Protein AF-A0A7C1JLH9-F1 (afdb_monomer)

Sequence (143 aa):
MGQTIIEKILSRASGKKVTAGEIVVAKVDYVMAQDGTAPLAIQSFERMEGKRLFDPERVNLVIDHSAPSPSEGISNLHKLMRDFAREHGCRLYDIGDGVCHQVMVESGKIGPGTVVVGADSHTCTYGALNAFATGVGSTDLAA

Secondary structure (DSSP, 8-state):
-PPPHHHHHHHHHHTS---TT-------SEEEEETTTHHHHHHHHHHTT--S-S-GGGEEEE--TT-S--SHHHHHHHHHHHHHHHHHT-EEE-TTS--HHHHHHHTT---TT-EEEEESGGGGGGGGGT-EEEE--HHHHH-

Nearest PDB structures (foldseek):
  4kp1-assembly1_A  TM=9.219E-01  e=1.139E-14  Methanocaldococcus jannaschii DSM 2661
  4kp2-assembly1_B-2  TM=9.579E-01  e=1.825E-12  Methanocaldococcus jannaschii DSM 2661
  4nqy-assembly1_A  TM=9.342E-01  e=2.671E-12  Methanocaldococcus jannaschii DSM 2661
  1l5j-assembly2_B  TM=8.931E-01  e=1.824E-05  Escherichia coli
  6scy-assembly1_B  TM=4.451E-01  e=2.330E-01  Methanococcus maripaludis S2

InterPro domains:
  IPR001030 Aconitase/3-isopropylmalate dehydratase large subunit, alpha/beta/alpha domain [PF00330] (8-142)
  IPR001030 Aconitase/3-isopropylmalate dehydratase large subunit, alpha/beta/alpha domain [PR00415] (111-124)
  IPR001030 Aconitase/3-isopropylmalate dehydratase large subunit, alpha/beta/alpha domain [PR00415] (125-140)
  IPR015931 Aconitase/3-isopropylmalate dehydratase large subunit, alpha/beta/alpha, subdomain 1/3 [G3DSA:3.30.499.10] (4-143)
  IPR036008 Aconitase, iron-sulfur domain [SSF53732] (1-142)
  IPR050067 Isopropylmalate dehydratase and related enzymes [PTHR43822] (2-142)

pLDDT: mean 97.73, std 2.6, range [70.12, 98.88]

Mean predicted aligned error: 2.42 Å

Radius of gyration: 15.74 Å; Cα contacts (8 Å, |Δi|>4): 253; chains: 1; bounding box: 36×30×44 Å

Structure (mmCIF, N/CA/C/O backbone):
data_AF-A0A7C1JLH9-F1
#
_entry.id   AF-A0A7C1JLH9-F1
#
loop_
_atom_site.group_PDB
_atom_site.id
_atom_site.type_symbol
_atom_site.label_atom_id
_atom_site.label_alt_id
_atom_site.label_comp_id
_atom_site.label_asym_id
_atom_site.label_entity_id
_atom_site.label_seq_id
_atom_site.pdbx_PDB_ins_code
_atom_site.Cartn_x
_atom_site.Cartn_y
_atom_site.Cartn_z
_atom_site.occupancy
_atom_site.B_iso_or_equiv
_atom_site.auth_seq_id
_atom_site.auth_comp_id
_atom_site.auth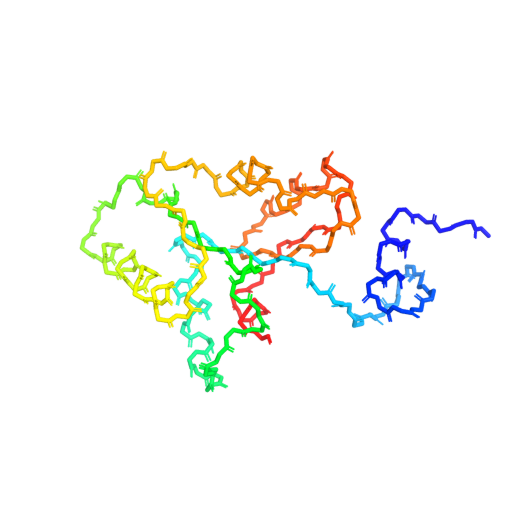_asym_id
_atom_site.auth_atom_id
_atom_site.pdbx_PDB_model_num
ATOM 1 N N . MET A 1 1 ? -16.831 8.685 28.334 1.00 70.12 1 MET A N 1
ATOM 2 C CA . MET A 1 1 ? -16.617 9.449 27.084 1.00 70.12 1 MET A CA 1
ATOM 3 C C . MET A 1 1 ? -16.875 8.536 25.891 1.00 70.12 1 MET A C 1
ATOM 5 O O . MET A 1 1 ? -16.688 7.329 26.022 1.00 70.12 1 MET A O 1
ATOM 9 N N . GLY A 1 2 ? -17.380 9.076 24.780 1.00 90.44 2 GLY A N 1
ATOM 10 C CA . GLY A 1 2 ? -17.527 8.318 23.531 1.00 90.44 2 GLY A CA 1
ATOM 11 C C . GLY A 1 2 ? -16.174 8.088 22.849 1.00 90.44 2 GLY A C 1
ATOM 12 O O . GLY A 1 2 ? -15.221 8.793 23.157 1.00 90.44 2 GLY A O 1
ATOM 13 N N . GLN A 1 3 ? -16.097 7.112 21.941 1.00 97.25 3 GLN A N 1
ATOM 14 C CA . GLN A 1 3 ? -14.898 6.880 21.126 1.00 97.25 3 GLN A CA 1
ATOM 15 C C . GLN A 1 3 ? -14.783 7.905 19.992 1.00 97.25 3 GLN A C 1
ATOM 17 O O . GLN A 1 3 ? -15.788 8.246 19.352 1.00 97.25 3 GLN A O 1
ATOM 22 N N . THR A 1 4 ? -13.554 8.331 19.709 1.00 98.19 4 THR A N 1
ATOM 23 C CA . THR A 1 4 ? -13.180 9.064 18.490 1.00 98.19 4 THR A CA 1
ATOM 24 C C . THR A 1 4 ? -13.388 8.199 17.241 1.00 98.19 4 THR A C 1
ATOM 26 O O . THR A 1 4 ? -13.613 6.990 17.327 1.00 98.19 4 THR A O 1
ATOM 29 N N . ILE A 1 5 ? -13.314 8.800 16.049 1.00 97.81 5 ILE A N 1
ATOM 30 C CA . ILE A 1 5 ? -13.428 8.042 14.794 1.00 97.81 5 ILE A CA 1
ATOM 31 C C . ILE A 1 5 ? -12.329 6.976 14.661 1.00 97.81 5 ILE A C 1
ATOM 33 O O . ILE A 1 5 ? -12.631 5.840 14.305 1.00 97.81 5 ILE A O 1
ATOM 37 N N . ILE A 1 6 ? -11.087 7.299 15.027 1.00 97.81 6 ILE A N 1
ATOM 38 C CA . ILE A 1 6 ? -9.954 6.370 14.937 1.00 97.81 6 ILE A CA 1
ATOM 39 C C . ILE A 1 6 ? -10.125 5.206 15.912 1.00 97.81 6 ILE A C 1
ATOM 41 O O . ILE A 1 6 ? -9.993 4.049 15.516 1.00 97.81 6 ILE A O 1
ATOM 45 N N . GLU A 1 7 ? -10.519 5.488 17.156 1.00 98.31 7 GLU A N 1
ATOM 46 C CA . GLU A 1 7 ? -10.819 4.443 18.138 1.00 98.31 7 GLU A CA 1
ATOM 47 C C . GLU A 1 7 ? -11.949 3.526 17.657 1.00 98.31 7 GLU A C 1
ATOM 49 O O . GLU A 1 7 ? -11.847 2.315 17.825 1.00 98.31 7 GLU A O 1
ATOM 54 N N . LYS A 1 8 ? -12.997 4.056 17.008 1.00 98.38 8 LYS A N 1
ATOM 55 C CA . LYS A 1 8 ? -14.077 3.235 16.428 1.00 98.38 8 LYS A CA 1
ATOM 56 C C . LYS A 1 8 ? -13.582 2.336 15.295 1.00 98.38 8 LYS A C 1
ATOM 58 O O . LYS A 1 8 ? -13.917 1.152 15.277 1.00 98.38 8 LYS A O 1
ATOM 63 N N . ILE A 1 9 ? -12.795 2.880 14.365 1.00 98.56 9 ILE A N 1
ATOM 64 C CA . ILE A 1 9 ? -12.261 2.128 13.220 1.00 98.56 9 ILE A CA 1
ATOM 65 C C . ILE A 1 9 ? -11.344 1.005 13.705 1.00 98.56 9 ILE A C 1
ATOM 67 O O . ILE A 1 9 ? -1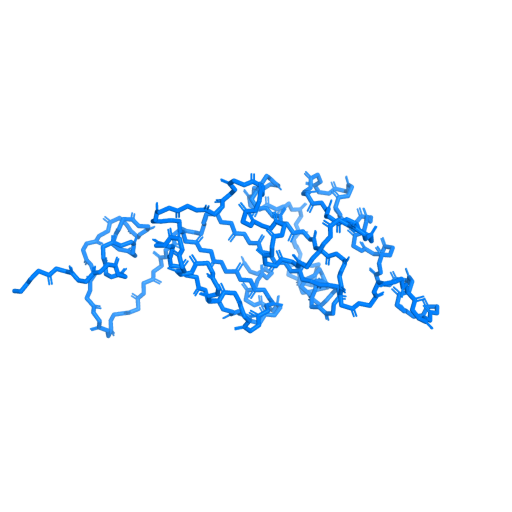1.559 -0.156 13.355 1.00 98.56 9 ILE A O 1
ATOM 71 N N . LEU A 1 10 ? -10.382 1.326 14.572 1.00 98.44 10 LEU A N 1
ATOM 72 C CA . LEU A 1 10 ? -9.452 0.340 15.118 1.00 98.44 10 LEU A CA 1
ATOM 73 C C . LEU A 1 10 ? -10.146 -0.649 16.059 1.00 98.44 10 LEU A C 1
ATOM 75 O O . LEU A 1 10 ? -9.770 -1.820 16.086 1.00 98.44 10 LEU A O 1
ATOM 79 N N . SER A 1 11 ? -11.205 -0.237 16.765 1.00 98.19 11 SER A N 1
ATOM 80 C CA . SER A 1 11 ? -12.008 -1.176 17.559 1.00 98.19 11 SER A CA 1
ATOM 81 C C . SER A 1 11 ? -12.686 -2.219 16.680 1.00 98.19 11 SER A C 1
ATOM 83 O O . SER A 1 11 ? -12.647 -3.410 16.976 1.00 98.19 11 SER A O 1
ATOM 85 N N . ARG A 1 12 ? -13.278 -1.783 15.559 1.00 98.19 12 ARG A N 1
ATOM 86 C CA . ARG A 1 12 ? -13.881 -2.694 14.581 1.00 98.19 12 ARG A CA 1
ATOM 87 C C . ARG A 1 12 ? -12.829 -3.634 13.994 1.00 98.19 12 ARG A C 1
ATOM 89 O O . ARG A 1 12 ? -13.051 -4.838 13.949 1.00 98.19 12 ARG A O 1
ATOM 96 N N . ALA A 1 13 ? -11.694 -3.089 13.560 1.00 98.12 13 ALA A N 1
ATOM 97 C CA . ALA A 1 13 ? -10.646 -3.851 12.884 1.00 98.12 13 ALA A CA 1
ATOM 98 C C . ALA A 1 13 ? -9.898 -4.834 13.803 1.00 98.12 13 ALA A C 1
ATOM 100 O O . ALA A 1 13 ? -9.334 -5.808 13.309 1.00 98.12 13 ALA A O 1
ATOM 101 N N . SER A 1 14 ? -9.900 -4.597 15.119 1.00 97.81 14 SER A N 1
ATOM 102 C CA . SER A 1 14 ? -9.296 -5.481 16.130 1.00 97.81 14 SER A CA 1
ATOM 103 C C . SER A 1 14 ? -10.306 -6.365 16.876 1.00 97.81 14 SER A C 1
ATOM 105 O O . SER A 1 14 ? -9.908 -7.216 17.668 1.00 97.81 14 SER A O 1
ATOM 107 N N . GLY A 1 15 ? -11.613 -6.177 16.655 1.00 97.62 15 GLY A N 1
ATOM 108 C CA . GLY A 1 15 ? -12.675 -6.963 17.294 1.00 97.62 15 GLY A CA 1
ATOM 109 C C . GLY A 1 15 ? -12.909 -6.664 18.781 1.00 97.62 15 GLY A C 1
ATOM 110 O O . GLY A 1 15 ? -13.662 -7.385 19.434 1.00 97.62 15 GLY A O 1
ATOM 111 N N . LYS A 1 16 ? -12.299 -5.610 19.334 1.00 97.38 16 LYS A N 1
ATOM 112 C CA . LYS A 1 16 ? -12.471 -5.185 20.733 1.00 97.38 16 LYS A CA 1
ATOM 113 C C . LYS A 1 16 ? -12.568 -3.670 20.832 1.00 97.38 16 LYS A C 1
ATOM 115 O O . LYS A 1 16 ? -12.082 -2.960 19.968 1.00 97.38 16 LYS A O 1
ATOM 120 N N . LYS A 1 17 ? -13.169 -3.149 21.901 1.00 97.56 17 LYS A N 1
ATOM 121 C CA . LYS A 1 17 ? -13.156 -1.705 22.161 1.00 97.56 17 LYS A CA 1
ATOM 122 C C . LYS A 1 17 ? -11.734 -1.269 22.531 1.00 97.56 17 LYS A C 1
ATOM 124 O O . LYS A 1 17 ? -11.158 -1.862 23.435 1.00 97.56 17 LYS A O 1
ATOM 129 N N . VAL A 1 18 ? -11.209 -0.245 21.861 1.00 97.38 18 VAL A N 1
ATOM 130 C CA . VAL A 1 18 ? -9.866 0.306 22.106 1.00 97.38 18 VAL A CA 1
ATOM 131 C C . VAL A 1 18 ? -9.920 1.793 22.442 1.00 97.38 18 VAL A C 1
ATOM 133 O O . VAL A 1 18 ? -10.874 2.494 22.074 1.00 97.38 18 VAL A O 1
ATOM 136 N N . THR A 1 19 ? -8.888 2.262 23.135 1.00 97.88 19 THR A N 1
ATOM 137 C CA . THR A 1 19 ? -8.683 3.661 23.519 1.00 97.88 19 THR A CA 1
ATOM 138 C C . THR A 1 19 ? -7.263 4.131 23.204 1.00 97.88 19 THR A C 1
ATOM 140 O O . THR A 1 19 ? -6.349 3.323 23.021 1.00 97.88 19 THR A O 1
ATOM 143 N N . ALA A 1 20 ? -7.073 5.447 23.093 1.00 97.62 20 ALA A N 1
ATOM 144 C CA . ALA A 1 20 ? -5.754 6.034 22.864 1.00 97.62 20 ALA A CA 1
ATOM 145 C C . ALA A 1 20 ? -4.717 5.567 23.908 1.00 97.62 20 ALA A C 1
ATOM 147 O O . ALA A 1 20 ? -4.978 5.582 25.110 1.00 97.62 20 ALA A O 1
ATOM 148 N N . GLY A 1 21 ? -3.528 5.182 23.436 1.00 97.44 21 GLY A N 1
ATOM 149 C CA . GLY A 1 21 ? -2.440 4.644 24.262 1.00 97.44 21 GLY A CA 1
ATOM 150 C C . GLY A 1 21 ? -2.338 3.115 24.261 1.00 97.44 21 GLY A C 1
ATOM 151 O O . GLY A 1 21 ? -1.321 2.581 24.695 1.00 97.44 21 GLY A O 1
ATOM 152 N N . GLU A 1 22 ? -3.339 2.401 23.740 1.00 97.38 22 GLU A N 1
ATOM 153 C CA . GLU A 1 22 ? -3.273 0.946 23.577 1.00 97.38 22 GLU A CA 1
ATOM 154 C C . GLU A 1 22 ? -2.506 0.525 22.314 1.00 97.38 22 GLU A C 1
ATOM 156 O O . GLU A 1 22 ? -2.653 1.120 21.246 1.00 97.38 22 GLU A O 1
ATOM 161 N N . ILE A 1 23 ? -1.753 -0.577 22.416 1.00 97.56 23 ILE A N 1
ATOM 162 C CA . ILE A 1 23 ? -1.229 -1.309 21.255 1.00 97.56 23 ILE A CA 1
ATOM 163 C C . ILE A 1 23 ? -2.308 -2.279 20.770 1.00 97.56 23 ILE A C 1
ATOM 165 O O . ILE A 1 23 ? -2.887 -3.040 21.554 1.00 97.56 23 ILE A O 1
ATOM 169 N N . VAL A 1 24 ? -2.577 -2.260 19.465 1.00 96.00 24 VAL A N 1
ATOM 170 C CA . VAL A 1 24 ? -3.660 -3.027 18.846 1.00 96.00 24 VAL A CA 1
ATOM 171 C C . VAL A 1 24 ? -3.141 -3.837 17.666 1.00 96.00 24 VAL A C 1
ATOM 173 O O . VAL A 1 24 ? -2.344 -3.350 16.872 1.00 96.00 24 VAL A O 1
ATOM 176 N N . VAL A 1 25 ? -3.633 -5.068 17.537 1.00 97.12 25 VAL A N 1
ATOM 177 C CA . VAL A 1 25 ? -3.489 -5.864 16.315 1.00 97.12 25 VAL A CA 1
ATOM 178 C C . VAL A 1 25 ? -4.785 -5.694 15.538 1.00 97.12 25 VAL A C 1
ATOM 180 O O . VAL A 1 25 ? -5.852 -6.070 16.025 1.00 97.12 25 VAL A O 1
ATOM 183 N N . ALA A 1 26 ? -4.708 -5.064 14.371 1.00 96.50 26 ALA A N 1
ATOM 184 C CA . ALA A 1 26 ? -5.866 -4.713 13.562 1.00 96.50 26 ALA A CA 1
ATOM 185 C C . ALA A 1 26 ? -5.752 -5.340 12.174 1.00 96.50 26 ALA A C 1
ATOM 187 O O . ALA A 1 26 ? -4.677 -5.356 11.576 1.00 96.50 26 ALA A O 1
ATOM 188 N N . LYS A 1 27 ? -6.874 -5.834 11.648 1.00 97.38 27 LYS A N 1
ATOM 189 C CA . LYS A 1 27 ? -6.938 -6.299 10.264 1.00 97.38 27 LYS A CA 1
ATOM 190 C C . LYS A 1 27 ? -6.790 -5.111 9.311 1.00 97.38 27 LYS A C 1
ATOM 192 O O . LYS A 1 27 ? -7.545 -4.146 9.411 1.00 97.38 27 LYS A O 1
ATOM 197 N N . VAL A 1 28 ? -5.849 -5.219 8.379 1.00 98.00 28 VAL A N 1
ATOM 198 C CA . VAL A 1 28 ? -5.653 -4.256 7.291 1.00 98.00 28 VAL A CA 1
ATOM 199 C C . VAL A 1 28 ? -6.592 -4.594 6.131 1.00 98.00 28 VAL A C 1
ATOM 201 O O . VAL A 1 28 ? -6.739 -5.756 5.740 1.00 98.00 28 VAL A O 1
ATOM 204 N N . ASP A 1 29 ? -7.253 -3.573 5.590 1.00 98.50 29 ASP A N 1
ATOM 205 C CA . ASP A 1 29 ? -8.157 -3.712 4.452 1.00 98.50 29 ASP A CA 1
ATOM 206 C C . ASP A 1 29 ? -7.412 -3.628 3.120 1.00 98.50 29 ASP A C 1
ATOM 208 O O . ASP A 1 29 ? -7.670 -4.457 2.256 1.00 98.50 29 ASP A O 1
ATOM 212 N N . TYR A 1 30 ? -6.472 -2.690 2.970 1.00 98.62 30 TYR A N 1
ATOM 213 C CA . TYR A 1 30 ? -5.677 -2.523 1.748 1.00 98.62 30 TYR A CA 1
ATOM 214 C C . TYR A 1 30 ? -4.240 -2.111 2.058 1.00 98.62 30 TYR A C 1
ATOM 216 O O . TYR A 1 30 ? -3.990 -1.378 3.019 1.00 98.62 30 TYR A O 1
ATOM 224 N N . VAL A 1 31 ? -3.317 -2.535 1.196 1.00 98.62 31 VAL A N 1
ATOM 225 C CA . VAL A 1 31 ? -1.923 -2.088 1.196 1.00 98.62 31 VAL A CA 1
ATOM 226 C C . VAL A 1 31 ? -1.548 -1.462 -0.145 1.00 98.62 31 VAL A C 1
ATOM 228 O O . VAL A 1 31 ? -2.066 -1.867 -1.194 1.00 98.62 31 VAL A O 1
ATOM 231 N N . MET A 1 32 ? -0.659 -0.467 -0.113 1.00 98.69 32 MET A N 1
ATOM 232 C CA . MET A 1 32 ? -0.146 0.206 -1.309 1.00 98.69 32 MET A CA 1
ATOM 233 C C . MET A 1 32 ? 1.368 0.445 -1.223 1.00 98.69 32 MET A C 1
ATOM 235 O O . MET A 1 32 ? 1.868 0.841 -0.172 1.00 98.69 32 MET A O 1
ATOM 239 N N . ALA A 1 33 ? 2.097 0.247 -2.321 1.00 98.75 33 ALA A N 1
ATOM 240 C CA . ALA A 1 33 ? 3.483 0.699 -2.453 1.00 98.75 33 ALA A CA 1
ATOM 241 C C . ALA A 1 33 ? 3.741 1.347 -3.817 1.00 98.75 33 ALA A C 1
ATOM 243 O O . ALA A 1 33 ? 3.228 0.881 -4.836 1.00 98.75 33 ALA A O 1
ATOM 244 N N . GLN A 1 34 ? 4.567 2.392 -3.821 1.00 98.69 34 GLN A N 1
ATOM 245 C CA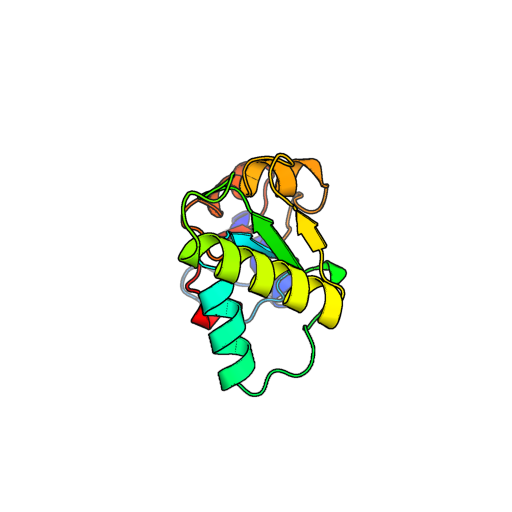 . GLN A 1 34 ? 4.999 3.119 -5.019 1.00 98.69 34 GLN A CA 1
ATOM 246 C C . GLN A 1 34 ? 6.377 2.634 -5.503 1.00 98.69 34 GLN A C 1
ATOM 248 O O . GLN A 1 34 ? 7.056 1.889 -4.795 1.00 98.69 34 GLN A O 1
ATOM 253 N N . ASP A 1 35 ? 6.806 2.998 -6.708 1.00 98.38 35 ASP A N 1
ATOM 254 C CA . ASP A 1 35 ? 7.959 2.406 -7.405 1.00 98.38 35 ASP A CA 1
ATOM 255 C C . ASP A 1 35 ? 9.338 2.613 -6.751 1.00 98.38 35 ASP A C 1
ATOM 257 O O . ASP A 1 35 ? 10.277 1.865 -7.026 1.00 98.38 35 ASP A O 1
ATOM 261 N N . GLY A 1 36 ? 9.457 3.553 -5.823 1.00 97.75 36 GLY A N 1
ATOM 262 C CA . GLY A 1 36 ? 10.611 3.747 -4.948 1.00 97.75 36 GLY A CA 1
ATOM 263 C C . GLY A 1 36 ? 10.638 2.846 -3.707 1.00 97.75 36 GLY A C 1
ATOM 264 O O . GLY A 1 36 ? 11.717 2.576 -3.181 1.00 97.75 36 GLY A O 1
ATOM 265 N N . THR A 1 37 ? 9.492 2.347 -3.231 1.00 98.62 37 THR A N 1
ATOM 266 C CA . THR A 1 37 ? 9.396 1.558 -1.982 1.00 98.62 37 THR A CA 1
ATOM 267 C C . THR A 1 37 ? 8.902 0.128 -2.185 1.00 98.62 37 THR A C 1
ATOM 269 O O . THR A 1 37 ? 9.264 -0.757 -1.402 1.00 98.62 37 THR A O 1
ATOM 272 N N . ALA A 1 38 ? 8.140 -0.132 -3.248 1.00 98.69 38 ALA A N 1
ATOM 273 C CA . ALA A 1 38 ? 7.654 -1.452 -3.627 1.00 98.69 38 ALA A CA 1
ATOM 274 C C . ALA A 1 38 ? 8.794 -2.449 -3.884 1.00 98.69 38 ALA A C 1
ATOM 276 O O . ALA A 1 38 ? 8.728 -3.541 -3.323 1.00 98.69 38 ALA A O 1
ATOM 277 N N . PRO A 1 39 ? 9.880 -2.115 -4.616 1.00 98.62 39 PRO A N 1
ATOM 278 C CA . PRO A 1 39 ? 10.992 -3.049 -4.798 1.00 98.62 39 PRO A CA 1
ATOM 279 C C . PRO A 1 39 ? 11.644 -3.483 -3.481 1.00 98.62 39 PRO A C 1
ATOM 281 O O . PRO A 1 39 ? 12.052 -4.632 -3.340 1.00 98.62 39 PRO A O 1
ATOM 284 N N . LEU A 1 40 ? 11.720 -2.577 -2.501 1.00 98.62 40 LEU A N 1
ATOM 285 C CA . LEU A 1 40 ? 12.250 -2.882 -1.172 1.00 98.62 40 LEU A CA 1
ATOM 286 C C . LEU A 1 40 ? 11.285 -3.768 -0.374 1.00 98.62 40 LEU A C 1
ATOM 288 O O . LEU A 1 40 ? 11.731 -4.656 0.348 1.00 98.62 40 LEU A O 1
ATOM 292 N N . ALA A 1 41 ? 9.974 -3.551 -0.511 1.00 98.62 41 ALA A N 1
ATOM 293 C CA . ALA A 1 41 ? 8.960 -4.387 0.129 1.00 98.62 41 ALA A CA 1
ATOM 294 C C . ALA A 1 41 ? 8.945 -5.803 -0.468 1.00 98.62 41 ALA A C 1
ATOM 296 O O . ALA A 1 41 ? 8.926 -6.773 0.281 1.00 98.62 41 ALA A O 1
ATOM 297 N N . ILE A 1 42 ? 9.058 -5.925 -1.796 1.00 98.69 42 ILE A N 1
ATOM 298 C CA . ILE A 1 42 ? 9.178 -7.207 -2.509 1.00 98.69 42 ILE A CA 1
ATOM 299 C C . ILE A 1 42 ? 10.416 -7.973 -2.028 1.00 98.69 42 ILE A C 1
ATOM 301 O O . ILE A 1 42 ? 10.304 -9.123 -1.614 1.00 98.69 42 ILE A O 1
ATOM 305 N N . GLN A 1 43 ? 11.584 -7.323 -1.982 1.00 98.25 43 GLN A N 1
ATOM 306 C CA . GLN A 1 43 ? 12.806 -7.960 -1.474 1.00 98.25 43 GLN A CA 1
ATOM 307 C C . GLN A 1 43 ? 12.675 -8.398 -0.010 1.00 98.25 43 GLN A C 1
ATOM 309 O O . GLN A 1 43 ? 13.186 -9.451 0.367 1.00 98.25 43 GLN A O 1
ATOM 314 N N . SER A 1 44 ? 12.020 -7.599 0.836 1.00 98.50 44 SER A N 1
ATOM 315 C CA . SER A 1 44 ? 11.760 -7.979 2.228 1.00 98.50 44 SER A CA 1
ATOM 316 C C . SER A 1 44 ? 10.819 -9.180 2.317 1.00 98.50 44 SER A C 1
ATOM 318 O O . SER A 1 44 ? 11.115 -10.108 3.062 1.00 98.50 44 SER A O 1
ATOM 320 N N . PHE A 1 45 ? 9.749 -9.207 1.520 1.00 98.50 45 PHE A N 1
ATOM 321 C CA . PHE A 1 45 ? 8.810 -10.327 1.441 1.00 98.50 45 PHE A CA 1
ATOM 322 C C . PHE A 1 45 ? 9.512 -11.626 1.016 1.00 98.50 45 PHE A C 1
ATOM 324 O O . PHE A 1 45 ? 9.348 -12.656 1.667 1.00 98.50 45 PHE A O 1
ATOM 331 N N . GLU A 1 46 ? 10.372 -11.570 -0.004 1.00 97.44 46 GLU A N 1
ATOM 332 C CA . GLU A 1 46 ? 11.186 -12.712 -0.443 1.00 97.44 46 GLU A CA 1
ATOM 333 C C . GLU A 1 46 ? 12.154 -13.191 0.650 1.00 97.44 46 GLU A C 1
ATOM 335 O O . GLU A 1 46 ? 12.261 -14.391 0.906 1.00 97.44 46 GLU A O 1
ATOM 340 N N . ARG A 1 47 ? 12.835 -12.266 1.344 1.00 98.00 47 ARG A N 1
ATOM 341 C CA . ARG A 1 47 ? 13.740 -12.596 2.465 1.00 98.00 47 ARG A CA 1
ATOM 342 C C . ARG A 1 47 ? 13.015 -13.199 3.664 1.00 98.00 47 ARG A C 1
ATOM 344 O O . ARG A 1 47 ? 13.626 -13.953 4.413 1.00 98.00 47 ARG A O 1
ATOM 351 N N . MET A 1 48 ? 11.741 -12.862 3.847 1.00 97.94 48 MET A N 1
ATOM 352 C CA . MET A 1 48 ? 10.855 -13.469 4.843 1.00 97.94 48 MET A CA 1
ATOM 353 C C . MET A 1 48 ? 10.275 -14.814 4.373 1.00 97.94 48 MET A C 1
ATOM 355 O O . MET A 1 48 ? 9.408 -15.371 5.041 1.00 97.94 48 MET A O 1
ATOM 359 N N . GLU A 1 49 ? 10.738 -15.337 3.232 1.00 97.69 49 GLU A N 1
ATOM 360 C CA . GLU A 1 49 ? 10.239 -16.562 2.600 1.00 97.69 49 GLU A CA 1
ATOM 361 C C . GLU A 1 49 ? 8.737 -16.498 2.269 1.00 97.69 49 GLU A C 1
ATOM 363 O O . GLU A 1 49 ? 8.032 -17.514 2.260 1.00 97.69 49 GLU A O 1
ATOM 368 N N . GLY A 1 50 ? 8.235 -15.292 1.984 1.00 96.19 50 GLY A N 1
ATOM 369 C CA . GLY A 1 50 ? 6.868 -15.049 1.554 1.00 96.19 50 GLY A CA 1
ATOM 370 C C . GLY A 1 50 ? 6.558 -15.805 0.263 1.00 96.19 50 GLY A C 1
ATOM 371 O O . GLY A 1 50 ? 7.209 -15.624 -0.759 1.00 96.19 50 GLY A O 1
ATOM 372 N N . LYS A 1 51 ? 5.550 -16.685 0.304 1.00 95.69 51 LYS A N 1
ATOM 373 C CA . LYS A 1 51 ? 5.142 -17.501 -0.861 1.00 95.69 51 LYS A CA 1
ATOM 374 C C . LYS A 1 51 ? 3.861 -17.013 -1.517 1.00 95.69 51 LYS A C 1
ATOM 376 O O . LYS A 1 51 ? 3.609 -17.292 -2.684 1.00 95.69 51 LYS A O 1
ATOM 381 N N . ARG A 1 52 ? 2.993 -16.363 -0.740 1.00 96.81 52 ARG A N 1
ATOM 382 C CA . ARG A 1 52 ? 1.679 -15.881 -1.172 1.00 96.81 52 ARG A CA 1
ATOM 383 C C . ARG A 1 52 ? 1.345 -14.597 -0.435 1.00 96.81 52 ARG A C 1
ATOM 385 O O . ARG A 1 52 ? 1.622 -14.490 0.756 1.00 96.81 52 ARG A O 1
ATOM 392 N N . LEU A 1 53 ? 0.715 -13.670 -1.146 1.00 97.81 53 LEU A N 1
ATOM 393 C CA . LEU A 1 53 ? 0.112 -12.490 -0.541 1.00 97.81 53 LEU A CA 1
ATOM 394 C C . LEU A 1 53 ? -1.039 -12.906 0.377 1.00 97.81 53 LEU A C 1
ATOM 396 O O . LEU A 1 53 ? -1.704 -13.914 0.127 1.00 97.81 53 LEU A O 1
ATOM 400 N N . PHE A 1 54 ? -1.293 -12.111 1.418 1.00 95.69 54 PHE A N 1
ATOM 401 C CA . PHE A 1 54 ? -2.414 -12.355 2.329 1.00 95.69 54 PHE A CA 1
ATOM 402 C C . PHE A 1 54 ? -3.769 -12.293 1.604 1.00 95.69 54 PHE A C 1
ATOM 404 O O . PHE A 1 54 ? -4.684 -13.037 1.950 1.00 95.69 54 PHE A O 1
ATOM 411 N N . ASP A 1 55 ? -3.880 -11.418 0.599 1.00 97.88 55 ASP A N 1
ATOM 412 C CA . ASP A 1 55 ? -5.016 -11.284 -0.313 1.00 97.88 55 ASP A CA 1
ATOM 413 C C . ASP A 1 55 ? -4.578 -10.442 -1.537 1.00 97.88 55 ASP A C 1
ATOM 415 O O . ASP A 1 55 ? -4.342 -9.238 -1.388 1.00 97.88 55 ASP A O 1
ATOM 419 N N . PRO A 1 56 ? -4.434 -11.030 -2.741 1.00 97.94 56 PRO A N 1
ATOM 420 C CA . PRO A 1 56 ? -3.982 -10.301 -3.928 1.00 97.94 56 PRO A CA 1
ATOM 421 C C . PRO A 1 56 ? -4.852 -9.098 -4.317 1.00 97.94 56 PRO A C 1
ATOM 423 O O . PRO A 1 56 ? -4.321 -8.107 -4.819 1.00 97.94 56 PRO A O 1
ATOM 426 N N . GLU A 1 57 ? -6.163 -9.128 -4.049 1.00 97.69 57 GLU A N 1
ATOM 427 C CA . GLU A 1 57 ? -7.069 -8.015 -4.381 1.00 97.69 57 GLU A CA 1
ATOM 428 C C . GLU A 1 57 ? -6.848 -6.794 -3.472 1.00 97.69 57 GLU A C 1
ATOM 430 O O . GLU A 1 57 ? -7.204 -5.660 -3.820 1.00 97.69 57 GLU A O 1
ATOM 435 N N . ARG A 1 58 ? -6.223 -7.013 -2.308 1.00 98.19 58 ARG A N 1
ATOM 436 C CA . ARG A 1 58 ? -5.930 -5.980 -1.308 1.00 98.19 58 ARG A CA 1
ATOM 437 C C . ARG A 1 58 ? -4.541 -5.368 -1.453 1.00 98.19 58 ARG A C 1
ATOM 439 O O . ARG A 1 58 ? -4.262 -4.360 -0.803 1.00 98.19 58 ARG A O 1
ATOM 446 N N . VAL A 1 59 ? -3.692 -5.934 -2.308 1.00 98.62 59 VAL A N 1
ATOM 447 C CA . VAL A 1 59 ? -2.321 -5.472 -2.552 1.00 98.62 59 VAL A CA 1
ATOM 448 C C . VAL A 1 59 ? -2.269 -4.655 -3.840 1.00 98.62 59 VAL A C 1
ATOM 450 O O . VAL A 1 59 ? -2.719 -5.102 -4.895 1.00 98.62 59 VAL A O 1
ATOM 453 N N . ASN A 1 60 ? -1.736 -3.437 -3.750 1.00 98.75 60 ASN A N 1
ATOM 454 C CA . ASN A 1 60 ? -1.697 -2.491 -4.862 1.00 98.75 60 ASN A CA 1
ATOM 455 C C . ASN A 1 60 ? -0.279 -1.945 -5.041 1.00 98.75 60 ASN A C 1
ATOM 457 O O . ASN A 1 60 ? 0.284 -1.350 -4.125 1.00 98.75 60 ASN A O 1
ATOM 461 N N . LEU A 1 61 ? 0.283 -2.117 -6.230 1.00 98.88 61 LEU A N 1
ATOM 462 C CA . LEU A 1 61 ? 1.550 -1.508 -6.624 1.00 98.88 61 LEU A CA 1
ATOM 463 C C . LEU A 1 61 ? 1.273 -0.361 -7.591 1.00 98.88 61 LEU A C 1
ATOM 465 O O . LEU A 1 61 ? 0.390 -0.481 -8.440 1.00 98.88 61 LEU A O 1
ATOM 469 N N . VAL A 1 62 ? 2.009 0.739 -7.479 1.00 98.81 62 VAL A N 1
ATOM 470 C CA . VAL A 1 62 ? 1.847 1.901 -8.364 1.00 98.81 62 VAL A CA 1
ATOM 471 C C . VAL A 1 62 ? 3.199 2.342 -8.903 1.00 98.81 62 VAL A C 1
ATOM 473 O O . VAL A 1 62 ? 4.164 2.422 -8.150 1.00 98.81 62 VAL A O 1
ATOM 476 N N . ILE A 1 63 ? 3.264 2.628 -10.202 1.00 98.81 63 ILE A N 1
ATOM 477 C CA . ILE A 1 63 ? 4.426 3.237 -10.848 1.00 98.81 63 ILE A CA 1
ATOM 478 C C . ILE A 1 63 ? 4.100 4.698 -11.181 1.00 98.81 63 ILE A C 1
ATOM 480 O O . ILE A 1 63 ? 3.478 4.976 -12.207 1.00 98.81 63 ILE A O 1
ATOM 484 N N . ASP A 1 64 ? 4.527 5.631 -10.326 1.00 98.56 64 ASP A N 1
ATOM 485 C CA . ASP A 1 64 ? 4.223 7.064 -10.471 1.00 98.56 64 ASP A CA 1
ATOM 486 C C . ASP A 1 64 ? 5.391 8.008 -10.144 1.00 98.56 64 ASP A C 1
ATOM 488 O O . ASP A 1 64 ? 5.460 9.093 -10.722 1.00 98.56 64 ASP A O 1
ATOM 492 N N . HIS A 1 65 ? 6.334 7.625 -9.277 1.00 97.94 65 HIS A N 1
ATOM 493 C CA . HIS A 1 65 ? 7.413 8.514 -8.831 1.00 97.94 65 HIS A CA 1
ATOM 494 C C . HIS A 1 65 ? 8.517 8.675 -9.876 1.00 97.94 65 HIS A C 1
ATOM 496 O O . HIS A 1 65 ? 9.099 9.753 -10.003 1.00 97.94 65 HIS A O 1
ATOM 502 N N . SER A 1 66 ? 8.829 7.610 -10.617 1.00 97.19 66 SER A N 1
ATOM 503 C CA . SER A 1 66 ? 9.847 7.623 -11.673 1.00 97.19 66 SER A CA 1
ATOM 504 C C . SER A 1 66 ? 9.253 7.220 -13.022 1.00 97.19 66 SER A C 1
ATOM 506 O O . SER A 1 66 ? 9.767 6.326 -13.690 1.00 97.19 66 SER A O 1
ATOM 508 N N . ALA A 1 67 ? 8.149 7.862 -13.412 1.00 94.75 67 ALA A N 1
ATOM 509 C CA . ALA A 1 67 ? 7.338 7.514 -14.577 1.00 94.75 67 ALA A CA 1
ATOM 510 C C . ALA A 1 67 ? 7.291 8.666 -15.616 1.00 94.75 67 ALA A C 1
ATOM 512 O O . ALA A 1 67 ? 6.755 9.730 -15.308 1.00 94.75 67 ALA A O 1
ATOM 513 N N . PRO A 1 68 ? 7.798 8.489 -16.857 1.00 94.38 68 PRO A N 1
ATOM 514 C CA . PRO A 1 68 ? 8.478 7.303 -17.380 1.00 94.38 68 PRO A CA 1
ATOM 515 C C . PRO A 1 68 ? 9.864 7.092 -16.754 1.00 94.38 68 PRO A C 1
ATOM 517 O O . PRO A 1 68 ? 10.479 8.024 -16.240 1.00 94.38 68 PRO A O 1
ATOM 520 N N . SER A 1 69 ? 10.358 5.853 -16.836 1.00 96.38 69 SER A N 1
ATOM 521 C CA . SER A 1 69 ? 11.644 5.460 -16.252 1.00 96.38 69 SER A CA 1
ATOM 522 C C . SER A 1 69 ? 12.812 6.322 -16.772 1.00 96.38 69 SER A C 1
ATOM 524 O O . SER A 1 69 ? 13.035 6.365 -17.985 1.00 96.38 69 SER A O 1
ATOM 526 N N . PRO A 1 70 ? 13.599 6.972 -15.889 1.00 96.25 70 PRO A N 1
ATOM 527 C CA . PRO A 1 70 ? 14.703 7.848 -16.283 1.00 96.25 70 PRO A CA 1
ATOM 528 C C . PRO A 1 70 ? 16.038 7.113 -16.491 1.00 96.25 70 PRO A C 1
ATOM 530 O O . PRO A 1 70 ? 17.018 7.733 -16.899 1.00 96.25 70 PRO A O 1
ATOM 533 N N . SER A 1 71 ? 16.131 5.819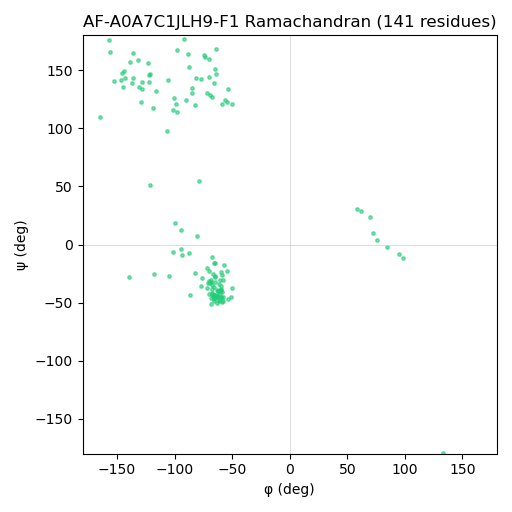 -16.162 1.00 98.06 71 SER A N 1
ATOM 534 C CA . SER A 1 71 ? 17.376 5.045 -16.285 1.00 98.06 71 SER A CA 1
ATOM 535 C C . SER A 1 71 ? 17.128 3.541 -16.424 1.00 98.06 71 SER A C 1
ATOM 537 O O . SER A 1 71 ? 16.046 3.033 -16.126 1.00 98.06 71 SER A O 1
ATOM 539 N N . GLU A 1 72 ? 18.151 2.790 -16.836 1.00 98.19 72 GLU A N 1
ATOM 540 C CA . GLU A 1 72 ? 18.097 1.322 -16.867 1.00 98.19 72 GLU A CA 1
ATOM 541 C C . GLU A 1 72 ? 17.811 0.731 -15.476 1.00 98.19 72 GLU A C 1
ATOM 543 O O . GLU A 1 72 ? 16.984 -0.168 -15.340 1.00 98.19 72 GLU A O 1
ATOM 548 N N . GLY A 1 73 ? 18.422 1.292 -14.425 1.00 98.06 73 GLY A N 1
ATOM 549 C CA . GLY A 1 73 ? 18.205 0.858 -13.044 1.00 98.06 73 GLY A CA 1
ATOM 550 C C . GLY A 1 73 ? 16.736 0.945 -12.628 1.00 98.06 73 GLY A C 1
ATOM 551 O O . GLY A 1 73 ? 16.180 -0.039 -12.147 1.00 98.06 73 GLY A O 1
ATOM 552 N N . ILE A 1 74 ? 16.079 2.079 -12.889 1.00 98.25 74 ILE A N 1
ATOM 553 C CA . ILE A 1 74 ? 14.643 2.234 -12.609 1.00 98.25 74 ILE A CA 1
ATOM 554 C C . ILE A 1 74 ? 13.798 1.311 -13.496 1.00 98.25 74 ILE A C 1
ATOM 556 O O . ILE A 1 74 ? 12.838 0.709 -13.020 1.00 98.25 74 ILE A O 1
ATOM 560 N N . SER A 1 75 ? 14.193 1.111 -14.755 1.00 98.31 75 SER A N 1
ATOM 561 C CA . SER A 1 75 ? 13.491 0.200 -15.668 1.00 98.31 75 SER A CA 1
ATOM 562 C C . SER A 1 75 ? 13.476 -1.235 -15.132 1.00 98.31 75 SER A C 1
ATOM 564 O O . SER A 1 75 ? 12.455 -1.921 -15.219 1.00 98.31 75 SER A O 1
ATOM 566 N N . ASN A 1 76 ? 14.577 -1.669 -14.512 1.00 98.56 76 ASN A N 1
ATOM 567 C CA . ASN A 1 76 ? 14.672 -2.971 -13.858 1.00 98.56 76 ASN A CA 1
ATOM 568 C C . ASN A 1 76 ? 13.773 -3.067 -12.613 1.00 98.56 76 ASN A C 1
ATOM 570 O O . ASN A 1 76 ? 13.143 -4.104 -12.410 1.00 98.56 76 ASN A O 1
ATOM 574 N N . LEU A 1 77 ? 13.646 -1.996 -11.819 1.00 98.56 77 LEU A N 1
ATOM 575 C CA . LEU A 1 77 ? 12.724 -1.956 -10.673 1.00 98.56 77 LEU A CA 1
ATOM 576 C C . LEU A 1 77 ? 11.256 -2.015 -11.117 1.00 98.56 77 LEU A C 1
ATOM 578 O O . LEU A 1 77 ? 10.471 -2.791 -10.574 1.00 98.56 77 LEU A O 1
ATOM 582 N N . HIS A 1 78 ? 10.890 -1.262 -12.154 1.00 98.69 78 HIS A N 1
ATOM 583 C CA . HIS A 1 78 ? 9.547 -1.323 -12.735 1.00 98.69 78 HIS A CA 1
ATOM 584 C C . HIS A 1 78 ? 9.238 -2.712 -13.299 1.00 98.69 78 HIS A C 1
ATOM 586 O O . HIS A 1 78 ? 8.125 -3.214 -13.144 1.00 98.69 78 HIS A O 1
ATOM 592 N N . LYS A 1 79 ? 10.218 -3.361 -13.944 1.00 98.69 79 LYS A N 1
ATOM 593 C CA . LYS A 1 79 ? 10.088 -4.749 -14.405 1.00 98.69 79 LYS A CA 1
ATOM 594 C C . LYS A 1 79 ? 9.857 -5.703 -13.229 1.00 98.69 79 LYS A C 1
ATOM 596 O O . LYS A 1 79 ? 8.919 -6.492 -13.300 1.00 98.69 79 LYS A O 1
ATOM 601 N N . LEU A 1 80 ? 10.647 -5.596 -12.157 1.00 98.69 80 LEU A N 1
ATOM 602 C CA . LEU A 1 80 ? 10.482 -6.396 -10.936 1.00 98.69 80 LEU A CA 1
ATOM 603 C C . LEU A 1 80 ? 9.053 -6.286 -10.385 1.00 98.69 80 LEU A C 1
ATOM 605 O O . LEU A 1 80 ? 8.427 -7.302 -10.102 1.00 98.69 80 LEU A O 1
ATOM 609 N N . MET A 1 81 ? 8.505 -5.071 -10.296 1.00 98.81 81 MET A N 1
ATOM 610 C CA . MET A 1 81 ? 7.134 -4.855 -9.816 1.00 98.81 81 MET A CA 1
ATOM 611 C C . MET A 1 81 ? 6.079 -5.495 -10.723 1.00 98.81 81 MET A C 1
ATOM 613 O O . MET A 1 81 ? 5.149 -6.127 -10.225 1.00 98.81 81 MET A O 1
ATOM 617 N N . ARG A 1 82 ? 6.214 -5.353 -12.050 1.00 98.81 82 ARG A N 1
ATOM 618 C CA . ARG A 1 82 ? 5.296 -5.983 -13.018 1.00 98.81 82 ARG A CA 1
ATOM 619 C C . ARG A 1 82 ? 5.348 -7.503 -12.954 1.00 98.81 82 ARG A C 1
ATOM 621 O O . ARG A 1 82 ? 4.306 -8.147 -13.067 1.00 98.81 82 ARG A O 1
ATOM 628 N N . ASP A 1 83 ? 6.536 -8.069 -12.777 1.00 98.81 83 ASP A N 1
ATOM 629 C CA . ASP A 1 83 ? 6.705 -9.513 -12.654 1.00 98.81 83 AS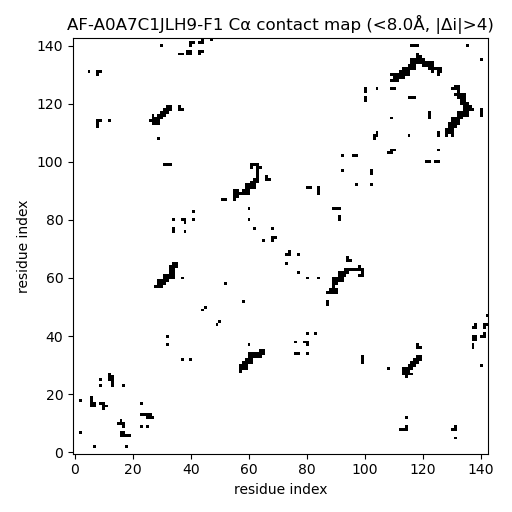P A CA 1
ATOM 630 C C . ASP A 1 83 ? 6.106 -10.027 -11.341 1.00 98.81 83 ASP A C 1
ATOM 632 O O . ASP A 1 83 ? 5.296 -10.950 -11.388 1.00 98.81 83 ASP A O 1
ATOM 636 N N . PHE A 1 84 ? 6.380 -9.363 -10.214 1.00 98.81 84 PHE A N 1
ATOM 637 C CA . PHE A 1 84 ? 5.783 -9.692 -8.916 1.00 98.81 84 PHE A CA 1
ATOM 638 C C . PHE A 1 84 ? 4.250 -9.617 -8.947 1.00 98.81 84 PHE A C 1
ATOM 640 O O . PHE A 1 84 ? 3.564 -10.530 -8.489 1.00 98.81 84 PHE A O 1
ATOM 647 N N . ALA A 1 85 ? 3.694 -8.553 -9.537 1.00 98.81 85 ALA A N 1
ATOM 648 C CA . ALA A 1 85 ? 2.248 -8.399 -9.673 1.00 98.81 85 ALA A CA 1
ATOM 649 C C . ALA A 1 85 ? 1.624 -9.507 -10.531 1.00 98.81 85 ALA A C 1
ATOM 651 O O . ALA A 1 85 ? 0.560 -10.021 -10.188 1.00 98.81 85 ALA A O 1
ATOM 652 N N . ARG A 1 86 ? 2.294 -9.916 -11.618 1.00 98.75 86 ARG A N 1
ATOM 653 C CA . ARG A 1 86 ? 1.852 -11.032 -12.466 1.00 98.75 86 ARG A CA 1
ATOM 654 C C . ARG A 1 86 ? 1.930 -12.369 -11.730 1.00 98.75 86 ARG A C 1
ATOM 656 O O . ARG A 1 86 ? 1.013 -13.173 -11.862 1.00 98.75 86 ARG A O 1
ATOM 663 N N . GLU A 1 87 ? 3.005 -12.603 -10.984 1.00 98.44 87 GLU A N 1
ATOM 664 C CA . GLU A 1 87 ? 3.235 -13.841 -10.236 1.00 98.44 87 GLU A CA 1
ATOM 665 C C . GLU A 1 87 ? 2.215 -14.028 -9.110 1.00 98.44 87 GLU A C 1
ATOM 667 O O . GLU A 1 87 ? 1.617 -15.097 -8.980 1.00 98.44 87 GLU A O 1
ATOM 672 N N . HIS A 1 88 ? 1.971 -12.979 -8.323 1.00 98.38 88 HIS A N 1
ATOM 673 C CA . HIS A 1 88 ? 1.071 -13.049 -7.174 1.00 98.38 88 HIS A CA 1
ATOM 674 C C . HIS A 1 88 ? -0.368 -12.609 -7.467 1.00 98.38 88 HIS A C 1
ATOM 676 O O . HIS A 1 88 ? -1.226 -12.710 -6.589 1.00 98.38 88 HIS A O 1
ATOM 682 N N . GLY A 1 89 ? -0.647 -12.139 -8.684 1.00 98.44 89 GLY A N 1
ATOM 683 C CA . GLY A 1 89 ? -1.982 -11.741 -9.129 1.00 98.44 89 GLY A CA 1
ATOM 684 C C . GLY A 1 89 ? -2.521 -10.473 -8.462 1.00 98.44 89 GLY A C 1
ATOM 685 O O . GLY A 1 89 ? -3.737 -10.311 -8.383 1.00 98.44 89 GLY A O 1
ATOM 686 N N . CYS A 1 90 ? -1.656 -9.592 -7.951 1.00 98.50 90 CYS A N 1
ATOM 687 C CA . CYS A 1 90 ? -2.088 -8.338 -7.334 1.00 98.50 90 CYS A CA 1
ATOM 688 C C . CYS A 1 90 ? -2.222 -7.200 -8.349 1.00 98.50 90 CYS A C 1
ATOM 690 O O . CYS A 1 90 ? -1.705 -7.258 -9.468 1.00 98.50 90 CYS A O 1
ATOM 692 N N . ARG A 1 91 ? -2.917 -6.127 -7.961 1.00 98.31 91 ARG A N 1
ATOM 693 C CA . ARG A 1 91 ? -3.109 -4.973 -8.844 1.00 98.31 91 ARG A CA 1
ATOM 694 C C . ARG A 1 91 ? -1.799 -4.200 -8.989 1.00 98.31 91 ARG A C 1
ATOM 696 O O . ARG A 1 91 ? -1.201 -3.805 -7.992 1.00 98.31 91 ARG A O 1
ATOM 703 N N . LEU A 1 92 ? -1.421 -3.911 -10.230 1.00 98.75 92 LEU A N 1
ATOM 704 C CA . LEU A 1 92 ? -0.433 -2.891 -10.560 1.00 98.75 92 LEU A CA 1
ATOM 705 C C . LEU A 1 92 ? -1.105 -1.779 -11.367 1.00 98.75 92 LEU A C 1
ATOM 707 O O . LEU A 1 92 ? -1.853 -2.068 -12.302 1.00 98.75 92 LEU A O 1
ATOM 711 N N . TYR A 1 93 ? -0.857 -0.537 -10.971 1.00 98.69 93 TYR A N 1
ATOM 712 C CA . TYR A 1 93 ? -1.144 0.661 -11.752 1.00 98.69 93 TYR A CA 1
ATOM 713 C C . TYR A 1 93 ? 0.155 1.088 -12.431 1.00 98.69 93 TYR A C 1
ATOM 715 O O . TYR A 1 93 ? 1.177 1.275 -11.763 1.00 98.69 93 TYR A O 1
ATOM 723 N N . ASP A 1 94 ? 0.133 1.135 -13.755 1.00 98.56 94 ASP A N 1
ATOM 724 C CA . ASP A 1 94 ? 1.316 1.343 -14.582 1.00 98.56 94 ASP A CA 1
ATOM 725 C C . ASP A 1 94 ? 1.525 2.837 -14.892 1.00 98.56 94 ASP A C 1
ATOM 727 O O . ASP A 1 94 ? 0.736 3.707 -14.520 1.00 98.56 94 ASP A O 1
ATOM 731 N N . ILE A 1 95 ? 2.618 3.134 -15.587 1.00 98.25 95 ILE A N 1
ATOM 732 C CA . ILE A 1 95 ? 3.003 4.462 -16.052 1.00 98.25 95 ILE A CA 1
ATOM 733 C C . ILE A 1 95 ? 1.820 5.119 -16.770 1.00 98.25 95 ILE A C 1
ATOM 735 O O . ILE A 1 95 ? 1.345 4.630 -17.795 1.00 98.25 95 ILE A O 1
ATOM 739 N N . GLY A 1 96 ? 1.406 6.276 -16.257 1.00 97.88 96 GLY A N 1
ATOM 740 C CA . GLY A 1 96 ? 0.318 7.071 -16.824 1.00 97.88 96 GLY A CA 1
ATOM 741 C C . GLY A 1 96 ? -1.055 6.821 -16.199 1.00 97.88 96 GLY A C 1
ATOM 742 O O . GLY A 1 96 ? -1.957 7.606 -16.479 1.00 97.88 96 GLY A O 1
ATOM 743 N N . ASP A 1 97 ? -1.213 5.821 -15.323 1.00 98.31 97 ASP A N 1
ATOM 744 C CA . ASP A 1 97 ? -2.475 5.611 -14.595 1.00 98.31 97 ASP A CA 1
ATOM 745 C C . ASP A 1 97 ? -2.742 6.728 -13.571 1.00 98.31 97 ASP A C 1
ATOM 747 O O . ASP A 1 97 ? -3.893 7.090 -13.339 1.00 98.31 97 ASP A O 1
ATOM 751 N N . GLY A 1 98 ? -1.689 7.302 -12.977 1.00 98.31 98 GLY A N 1
ATOM 752 C CA . GLY A 1 98 ? -1.774 8.465 -12.091 1.00 98.31 98 GLY A CA 1
ATOM 753 C C . GLY A 1 98 ? -0.982 8.320 -10.793 1.00 98.31 98 GLY A C 1
ATOM 754 O O . GLY A 1 98 ? -0.336 7.307 -10.543 1.00 98.31 98 GLY A O 1
ATOM 755 N N . VAL A 1 99 ? -1.043 9.360 -9.956 1.00 98.69 99 VAL A N 1
ATOM 756 C CA . VAL A 1 99 ? -0.370 9.395 -8.645 1.00 98.69 99 VAL A CA 1
ATOM 757 C C . VAL A 1 99 ? -0.987 8.359 -7.704 1.00 98.69 99 VAL A C 1
ATOM 759 O O . VAL A 1 99 ? -2.211 8.234 -7.631 1.00 98.69 99 VAL A O 1
ATOM 762 N N . CYS A 1 100 ? -0.156 7.656 -6.937 1.00 98.44 100 CYS A N 1
ATOM 763 C CA . CYS A 1 100 ? -0.527 6.499 -6.121 1.00 98.44 100 CYS A CA 1
ATOM 764 C C . CYS A 1 100 ? -1.733 6.724 -5.204 1.00 98.44 100 CYS A C 1
ATOM 766 O O . CYS A 1 100 ? -2.655 5.906 -5.173 1.00 98.44 100 CYS A O 1
ATOM 768 N N . HIS A 1 101 ? -1.788 7.854 -4.504 1.00 98.69 101 HIS A N 1
ATOM 769 C CA . HIS A 1 101 ? -2.928 8.165 -3.646 1.00 98.69 101 HIS A CA 1
ATOM 770 C C . HIS A 1 101 ? -4.198 8.496 -4.432 1.00 98.69 101 HIS A C 1
ATOM 772 O O . HIS A 1 101 ? -5.289 8.145 -3.986 1.00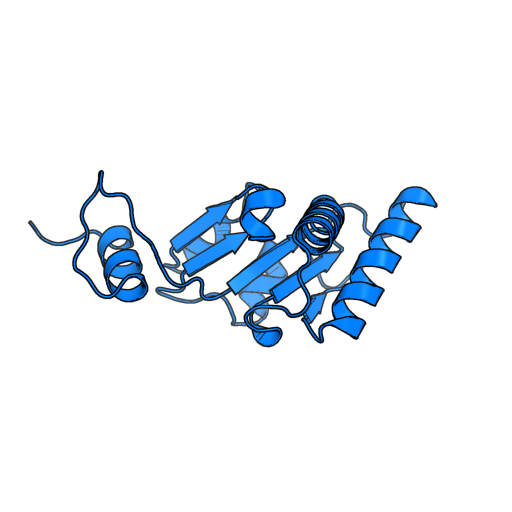 98.69 101 HIS A O 1
ATOM 778 N N . GLN A 1 102 ? -4.068 9.112 -5.607 1.00 98.69 102 GLN A N 1
ATOM 779 C CA . GLN A 1 102 ? -5.207 9.445 -6.458 1.00 98.69 102 GLN A CA 1
ATOM 780 C C . GLN A 1 102 ? -5.849 8.173 -7.020 1.00 98.69 102 GLN A C 1
ATOM 782 O O . GLN A 1 102 ? -7.045 7.956 -6.829 1.00 98.69 102 GLN A O 1
ATOM 787 N N . VAL A 1 103 ? -5.051 7.283 -7.619 1.00 98.56 103 VAL A N 1
ATOM 788 C CA . VAL A 1 103 ? -5.567 6.040 -8.223 1.00 98.56 103 VAL A CA 1
ATOM 789 C C . VAL A 1 103 ? -6.166 5.099 -7.179 1.00 98.56 103 VAL A C 1
ATOM 791 O O . VAL A 1 103 ? -7.152 4.413 -7.447 1.00 98.56 103 VAL A O 1
ATOM 794 N N . MET A 1 104 ? -5.634 5.088 -5.952 1.00 98.50 104 MET A N 1
ATOM 795 C CA . MET A 1 104 ? -6.227 4.320 -4.856 1.00 98.50 104 MET A CA 1
ATOM 796 C C . MET A 1 104 ? -7.621 4.834 -4.490 1.00 98.50 104 MET A C 1
ATOM 798 O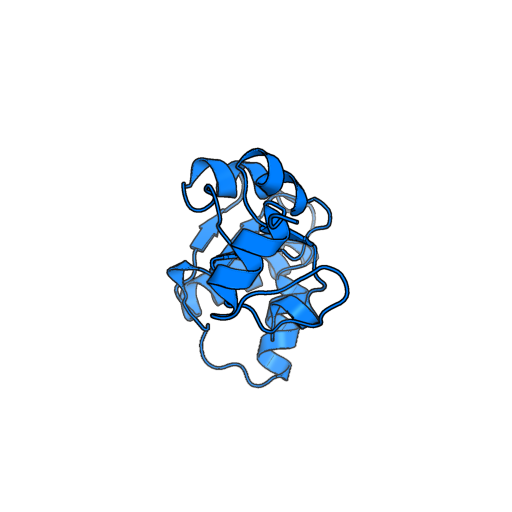 O . MET A 1 104 ? -8.536 4.022 -4.329 1.00 98.50 104 MET A O 1
ATOM 802 N N . VAL A 1 105 ? -7.808 6.154 -4.413 1.00 98.25 105 VAL A N 1
ATOM 803 C CA . VAL A 1 105 ? -9.120 6.765 -4.147 1.00 98.25 105 VAL A CA 1
ATOM 804 C C . VAL A 1 105 ? -10.093 6.508 -5.300 1.00 98.25 105 VAL A C 1
ATOM 806 O O . VAL A 1 105 ? -11.198 6.022 -5.065 1.00 98.25 105 VAL A O 1
ATOM 809 N N . GLU A 1 106 ? -9.676 6.752 -6.542 1.00 98.19 106 GLU A N 1
ATOM 810 C CA . GLU A 1 106 ? -10.520 6.568 -7.733 1.00 98.19 106 GLU A CA 1
ATOM 811 C C . GLU A 1 106 ? -10.907 5.106 -7.977 1.00 98.19 106 GLU A C 1
ATOM 813 O O . GLU A 1 106 ? -11.984 4.828 -8.502 1.00 98.19 106 GLU A O 1
ATOM 818 N N . SER A 1 107 ? -10.081 4.154 -7.531 1.00 96.75 107 SER A N 1
ATOM 819 C CA . SER A 1 107 ? -10.396 2.725 -7.634 1.00 96.75 107 SER A CA 1
ATOM 820 C C . SER A 1 107 ? -11.566 2.266 -6.757 1.00 96.75 107 SER A C 1
ATOM 822 O O . SER A 1 107 ? -12.000 1.121 -6.879 1.00 96.75 107 SER A O 1
ATOM 824 N N . GLY A 1 108 ? -12.050 3.111 -5.839 1.00 95.94 108 GLY A N 1
ATOM 825 C CA . GLY A 1 108 ? -13.131 2.778 -4.908 1.00 95.94 108 GLY A CA 1
ATOM 826 C C . GLY A 1 108 ? -12.717 1.864 -3.748 1.00 95.94 108 GLY A C 1
ATOM 827 O O . GLY A 1 108 ? -13.562 1.490 -2.937 1.00 95.94 108 GLY A O 1
ATOM 828 N N . LYS A 1 109 ? -11.427 1.514 -3.632 1.00 92.69 109 LYS A N 1
ATOM 829 C CA . LYS A 1 109 ? -10.895 0.718 -2.510 1.00 92.69 109 LYS A CA 1
ATOM 830 C C . LYS A 1 109 ? -10.894 1.494 -1.194 1.00 92.69 109 LYS A C 1
ATOM 832 O O . LYS A 1 109 ? -11.069 0.913 -0.127 1.00 92.69 109 LYS A O 1
ATOM 837 N N . ILE A 1 110 ? -10.688 2.806 -1.263 1.00 97.94 110 ILE A N 1
ATOM 838 C CA . ILE A 1 110 ? -10.625 3.674 -0.089 1.00 97.94 110 ILE A CA 1
ATOM 839 C C . ILE A 1 110 ? -12.024 4.188 0.236 1.00 97.94 110 ILE A C 1
ATOM 841 O O . ILE A 1 110 ? -12.667 4.820 -0.600 1.00 97.94 110 ILE A O 1
ATOM 845 N N . GLY A 1 111 ? -12.485 3.958 1.464 1.00 95.94 111 GLY A N 1
ATOM 846 C CA . GLY A 1 111 ? -13.802 4.413 1.890 1.00 95.94 111 GLY A CA 1
ATOM 847 C C . GLY A 1 111 ? -13.938 4.565 3.403 1.00 95.94 111 GLY A C 1
ATOM 848 O O . GLY A 1 111 ? -13.023 4.224 4.158 1.00 95.94 111 GLY A O 1
ATOM 849 N N . PRO A 1 112 ? -15.093 5.065 3.873 1.00 98.19 112 PRO A N 1
ATOM 850 C CA . PRO A 1 112 ? -15.314 5.303 5.288 1.00 98.19 112 PRO A CA 1
ATOM 851 C C . PRO A 1 112 ? -15.063 4.054 6.130 1.00 98.19 112 PRO A C 1
ATOM 853 O O . PRO A 1 112 ? -15.684 3.006 5.957 1.00 98.19 112 PRO A O 1
ATOM 856 N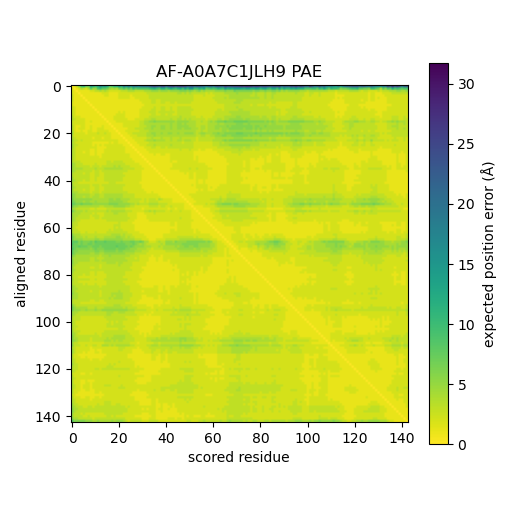 N . GLY A 1 113 ? -14.147 4.189 7.081 1.00 98.00 113 GLY A N 1
ATOM 857 C CA . GLY A 1 113 ? -13.793 3.149 8.023 1.00 98.00 113 GLY A CA 1
ATOM 858 C C . GLY A 1 113 ? -12.763 2.132 7.544 1.00 98.00 113 GLY A C 1
ATOM 859 O O . GLY A 1 113 ? -12.414 1.282 8.359 1.00 98.00 113 GLY A O 1
ATOM 860 N N . THR A 1 114 ? -12.254 2.171 6.313 1.00 98.00 114 THR A N 1
ATOM 861 C CA . THR A 1 114 ? -11.191 1.236 5.894 1.00 98.00 114 THR A CA 1
ATOM 862 C C . THR A 1 114 ? -9.901 1.462 6.688 1.00 98.00 114 THR A C 1
ATOM 864 O O . THR A 1 114 ? -9.592 2.600 7.048 1.00 98.00 114 THR A O 1
ATOM 867 N N . VAL A 1 115 ? -9.149 0.393 6.951 1.00 98.69 115 VAL A N 1
ATOM 868 C CA . VAL A 1 115 ? -7.791 0.435 7.520 1.00 98.69 115 VAL A CA 1
ATOM 869 C C . VAL A 1 115 ? -6.785 0.233 6.395 1.00 98.69 115 VAL A C 1
ATOM 871 O O . VAL A 1 115 ? -6.759 -0.826 5.773 1.00 98.69 115 VAL A O 1
ATOM 874 N N . VAL A 1 116 ? -5.957 1.237 6.127 1.00 98.56 116 VAL A N 1
ATOM 875 C CA . VAL A 1 116 ? -5.031 1.225 4.991 1.00 98.56 116 VAL A CA 1
ATOM 876 C C . VAL A 1 116 ? -3.625 1.541 5.469 1.00 98.56 116 VAL A C 1
ATOM 878 O O . VAL A 1 116 ? -3.414 2.486 6.226 1.00 98.56 116 VAL A O 1
ATOM 881 N N . VAL A 1 117 ? -2.650 0.769 5.014 1.00 98.50 117 VAL A N 1
ATOM 882 C CA . VAL A 1 117 ? -1.236 1.097 5.217 1.00 98.50 117 VAL A CA 1
ATOM 883 C C . VAL A 1 117 ? -0.553 1.199 3.867 1.00 98.50 117 VAL A C 1
ATOM 885 O O . VAL A 1 117 ? -0.923 0.515 2.915 1.00 98.50 117 VAL A O 1
ATOM 888 N N . GLY A 1 118 ? 0.419 2.089 3.754 1.00 98.56 118 GLY A N 1
ATOM 889 C CA . GLY A 1 118 ? 1.129 2.287 2.502 1.00 98.56 118 GLY A CA 1
ATOM 890 C C . GLY A 1 118 ? 2.593 2.568 2.748 1.00 98.56 118 GLY A C 1
ATOM 891 O O . GLY A 1 118 ? 2.934 3.261 3.704 1.00 98.56 118 GLY A O 1
ATO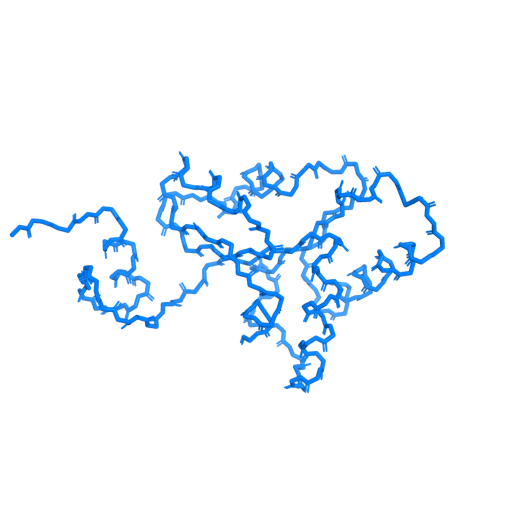M 892 N N . ALA A 1 119 ? 3.465 2.062 1.882 1.00 98.44 119 ALA A N 1
ATOM 893 C CA . ALA A 1 119 ? 4.878 2.425 1.896 1.00 98.44 119 ALA A CA 1
ATOM 894 C C . ALA A 1 119 ? 5.096 3.796 1.230 1.00 98.44 119 ALA A C 1
ATOM 896 O O . ALA A 1 119 ? 5.857 3.927 0.276 1.00 98.44 119 ALA A O 1
ATOM 897 N N . ASP A 1 120 ? 4.381 4.806 1.727 1.00 98.69 120 ASP A N 1
ATOM 898 C CA . ASP A 1 120 ? 4.495 6.212 1.352 1.00 98.69 120 ASP A CA 1
ATOM 899 C C . ASP A 1 120 ? 4.063 7.107 2.526 1.00 98.69 120 ASP A C 1
ATOM 901 O O . ASP A 1 120 ? 3.091 6.800 3.231 1.00 98.69 120 ASP A O 1
ATOM 905 N N . SER A 1 121 ? 4.765 8.221 2.743 1.00 98.12 121 SER A N 1
ATOM 906 C CA . SER A 1 121 ? 4.506 9.142 3.856 1.00 98.12 121 SER A CA 1
ATOM 907 C C . SER A 1 121 ? 3.155 9.862 3.761 1.00 98.12 121 SER A C 1
ATOM 909 O O . SER A 1 121 ? 2.591 10.225 4.795 1.00 98.12 121 SER A O 1
ATOM 911 N N . HIS A 1 122 ? 2.597 10.021 2.560 1.00 98.56 122 HIS A N 1
ATOM 912 C CA . HIS A 1 122 ? 1.334 10.718 2.308 1.00 98.56 122 HIS A CA 1
ATOM 913 C C . HIS A 1 122 ? 0.127 9.778 2.263 1.00 98.56 122 HIS A C 1
ATOM 915 O O . HIS A 1 122 ? -0.983 10.207 1.942 1.00 98.56 122 HIS A O 1
ATOM 921 N N . THR A 1 123 ? 0.283 8.521 2.694 1.00 98.81 123 THR A N 1
ATOM 922 C CA . THR A 1 123 ? -0.838 7.578 2.875 1.00 98.81 123 THR A CA 1
ATOM 923 C C . THR A 1 123 ? -1.942 8.141 3.788 1.00 98.81 123 THR A C 1
ATOM 925 O O . THR A 1 123 ? -3.109 7.770 3.662 1.00 98.81 123 THR A O 1
ATOM 928 N N . CYS A 1 124 ? -1.620 9.115 4.649 1.00 98.44 124 CYS A N 1
ATOM 929 C CA . CYS A 1 124 ? -2.595 9.873 5.440 1.00 98.44 124 CYS A CA 1
ATOM 930 C C . CYS A 1 124 ? -3.668 10.604 4.601 1.00 98.44 124 CYS A C 1
ATOM 932 O O . CYS A 1 124 ? -4.731 10.924 5.136 1.00 98.44 124 CYS A O 1
ATOM 934 N N . THR A 1 125 ? -3.449 10.802 3.295 1.00 98.69 125 THR A N 1
ATOM 935 C CA . THR A 1 125 ? -4.411 11.385 2.338 1.00 98.69 125 THR A CA 1
ATOM 936 C C . THR A 1 125 ? -5.782 10.708 2.410 1.00 98.69 125 THR A C 1
ATOM 938 O O . THR A 1 125 ? -6.817 11.372 2.355 1.00 98.69 125 THR A O 1
ATOM 941 N N . TYR A 1 126 ? -5.816 9.389 2.615 1.00 98.62 126 TYR A N 1
ATOM 942 C CA . TYR A 1 126 ? -7.060 8.614 2.683 1.00 98.62 126 TYR A CA 1
ATOM 943 C C . TYR A 1 126 ? -7.942 8.975 3.889 1.00 98.62 126 TYR A C 1
ATOM 945 O O . TYR A 1 126 ? -9.142 8.690 3.884 1.00 98.62 126 TYR A O 1
ATOM 953 N N . GLY A 1 127 ? -7.391 9.664 4.895 1.00 98.50 127 GLY A N 1
ATOM 954 C CA . GLY A 1 127 ? -8.156 10.221 6.010 1.00 98.50 127 GLY A CA 1
ATOM 955 C C . GLY A 1 127 ? -9.243 11.206 5.566 1.00 98.50 127 GLY A C 1
ATOM 956 O O . GLY A 1 127 ? -10.279 11.296 6.224 1.00 98.50 127 GLY A O 1
ATOM 957 N N . ALA A 1 128 ? -9.080 11.861 4.407 1.00 98.25 128 ALA A N 1
ATOM 958 C CA . ALA A 1 128 ? -10.115 12.706 3.804 1.00 98.25 128 ALA A CA 1
ATOM 959 C C . ALA A 1 128 ? -11.416 11.937 3.486 1.00 98.25 128 ALA A C 1
ATOM 961 O O . ALA A 1 128 ? -12.491 12.533 3.449 1.00 98.25 128 ALA A O 1
ATOM 962 N N . LEU A 1 129 ? -11.337 10.611 3.312 1.00 98.31 129 LEU A N 1
ATOM 963 C CA . LEU A 1 129 ? -12.481 9.720 3.086 1.00 98.31 129 LEU A CA 1
ATOM 964 C C . LEU A 1 129 ? -12.930 8.986 4.360 1.00 98.31 129 LEU A C 1
ATOM 966 O O . LEU A 1 129 ? -13.641 7.985 4.278 1.00 98.31 129 LEU A O 1
ATOM 970 N N . ASN A 1 130 ? -12.543 9.474 5.544 1.00 98.31 130 ASN A N 1
ATOM 971 C CA . ASN A 1 130 ? -12.846 8.861 6.842 1.00 98.31 130 ASN A CA 1
ATOM 972 C C . ASN A 1 130 ? -12.255 7.447 7.023 1.00 98.31 130 ASN A C 1
ATOM 974 O O . ASN A 1 130 ? -12.818 6.627 7.753 1.00 98.31 130 ASN A O 1
ATOM 978 N N . ALA A 1 131 ? -11.130 7.151 6.368 1.00 98.50 131 ALA A N 1
ATOM 979 C CA . ALA A 1 131 ? -10.343 5.942 6.599 1.00 98.50 131 ALA A CA 1
ATOM 980 C C . ALA A 1 131 ? -9.318 6.153 7.727 1.00 98.50 131 ALA A C 1
ATOM 982 O O . ALA A 1 131 ? -8.831 7.264 7.942 1.00 98.50 131 ALA A O 1
ATOM 983 N N . PHE A 1 132 ? -8.939 5.075 8.417 1.00 98.62 132 PHE A N 1
ATOM 984 C CA . PHE A 1 132 ? -7.669 5.066 9.140 1.00 98.62 132 PHE A CA 1
ATOM 985 C C . PHE A 1 132 ? -6.574 4.732 8.133 1.00 98.62 132 PHE A C 1
ATOM 987 O O . PHE A 1 132 ? -6.612 3.662 7.523 1.00 98.62 132 PHE A O 1
ATOM 994 N N . ALA A 1 133 ? -5.611 5.631 7.958 1.00 98.44 133 ALA A N 1
ATOM 995 C CA . ALA A 1 133 ? -4.537 5.421 7.008 1.00 98.44 133 ALA A CA 1
ATOM 996 C C . ALA A 1 133 ? -3.212 5.992 7.496 1.00 98.44 133 ALA A C 1
ATOM 998 O O . ALA A 1 133 ? -3.165 7.115 8.000 1.00 98.44 133 ALA A O 1
ATOM 999 N N . THR A 1 134 ? -2.139 5.220 7.336 1.00 98.56 134 THR A N 1
ATOM 1000 C CA . THR A 1 134 ? -0.801 5.634 7.764 1.00 98.56 134 THR A CA 1
ATOM 1001 C C . THR A 1 134 ? 0.283 5.115 6.834 1.00 98.56 134 THR A C 1
ATOM 1003 O O . THR A 1 134 ? 0.170 4.026 6.269 1.00 98.56 134 THR A O 1
ATOM 1006 N N . GLY A 1 135 ? 1.343 5.909 6.696 1.00 98.44 135 GLY A N 1
ATOM 1007 C CA . GLY A 1 135 ? 2.580 5.463 6.074 1.00 98.44 135 GLY A CA 1
ATOM 1008 C C . GLY A 1 135 ? 3.298 4.454 6.970 1.00 98.44 135 GLY A C 1
ATOM 1009 O O . GLY A 1 135 ? 3.263 4.588 8.196 1.00 98.44 135 GLY A O 1
ATOM 1010 N N . VAL A 1 136 ? 3.935 3.459 6.360 1.00 98.50 136 VAL A N 1
ATOM 1011 C CA . VAL A 1 136 ? 4.770 2.446 7.021 1.00 98.50 136 VAL A CA 1
ATOM 1012 C C . VAL A 1 136 ? 6.059 2.220 6.227 1.00 98.50 136 VAL A C 1
ATOM 1014 O O . VAL A 1 136 ? 6.170 2.641 5.074 1.00 98.50 136 VAL A O 1
ATOM 1017 N N . GLY A 1 137 ? 7.057 1.573 6.831 1.00 98.00 137 GLY A N 1
ATOM 1018 C CA . GLY A 1 137 ? 8.270 1.178 6.110 1.00 98.00 137 GLY A CA 1
ATOM 1019 C C . GLY A 1 137 ? 8.036 -0.023 5.186 1.00 98.00 137 GLY A C 1
ATOM 1020 O O . GLY A 1 137 ? 7.087 -0.783 5.363 1.00 98.00 137 GLY A O 1
ATOM 1021 N N . SER A 1 138 ? 8.943 -0.257 4.232 1.00 97.94 138 SER A N 1
ATOM 1022 C CA . SER A 1 138 ? 8.861 -1.422 3.335 1.00 97.94 138 SER A CA 1
ATOM 1023 C C . SER A 1 138 ? 8.908 -2.766 4.072 1.00 97.94 138 SER A C 1
ATOM 1025 O O . SER A 1 138 ? 8.317 -3.730 3.602 1.00 97.94 138 SER A O 1
ATOM 1027 N N . THR A 1 139 ? 9.593 -2.841 5.217 1.00 97.38 139 THR A N 1
ATOM 1028 C CA . THR A 1 139 ? 9.629 -4.052 6.055 1.00 97.38 139 THR A CA 1
ATOM 1029 C C . THR A 1 139 ? 8.282 -4.311 6.725 1.00 97.38 139 THR A C 1
ATOM 1031 O O . THR A 1 139 ? 7.824 -5.446 6.720 1.00 97.38 139 THR A O 1
ATOM 1034 N N . ASP A 1 140 ? 7.636 -3.267 7.252 1.00 97.50 140 ASP A N 1
ATOM 1035 C CA . ASP A 1 140 ? 6.310 -3.377 7.873 1.00 97.50 140 ASP A CA 1
ATOM 1036 C C . ASP A 1 140 ? 5.236 -3.722 6.839 1.00 97.50 140 ASP A C 1
ATOM 1038 O O . ASP A 1 140 ? 4.301 -4.444 7.150 1.00 97.50 140 ASP A O 1
ATOM 1042 N N . LEU A 1 141 ? 5.364 -3.211 5.608 1.00 97.88 141 LEU A N 1
ATOM 1043 C CA . LEU A 1 141 ? 4.443 -3.544 4.521 1.00 97.88 141 LEU A CA 1
ATOM 1044 C C . LEU A 1 141 ? 4.597 -4.997 4.041 1.00 97.88 141 LEU A C 1
ATOM 1046 O O . LEU A 1 141 ? 3.640 -5.577 3.536 1.00 97.88 141 LEU A O 1
ATOM 1050 N N . ALA A 1 142 ? 5.811 -5.548 4.125 1.00 97.19 142 ALA A N 1
ATOM 1051 C CA . ALA A 1 142 ? 6.112 -6.909 3.688 1.00 97.19 142 ALA A CA 1
ATOM 1052 C C . ALA A 1 142 ? 5.619 -7.986 4.669 1.00 97.19 142 ALA A C 1
ATOM 1054 O O . ALA A 1 142 ? 5.358 -9.108 4.232 1.00 97.19 142 ALA A O 1
ATOM 1055 N N . ALA A 1 143 ? 5.541 -7.649 5.962 1.00 93.38 143 ALA A N 1
ATOM 1056 C CA . ALA A 1 143 ? 5.092 -8.525 7.045 1.00 93.38 143 ALA A CA 1
ATOM 1057 C C . ALA A 1 143 ? 3.567 -8.732 7.040 1.00 93.38 143 ALA A C 1
ATOM 1059 O O . ALA A 1 143 ? 3.142 -9.879 7.311 1.00 93.38 143 ALA A O 1
#

Foldseek 3Di:
DDDDLVQVLQCVQQVHRDDPPDDGDGDAQAEEEELVAQLVLVVLLVVVVNDADPDQARYEYEYDPCAPPPDPVSVVSLVVVVVVCVNHVHHYHYRPSDDRCVNCVVVVSQAASGHYEYCDQVQCVSVVRNYNYGYDHSNVSSD

Solvent-accessible surface area (backbone atoms only — not comparable to full-atom values): 7914 Å² total; per-residue (Å²): 133,84,76,55,72,64,34,48,35,48,13,63,40,45,76,45,92,54,59,96,90,66,89,79,75,58,61,72,60,36,41,39,24,36,57,87,31,33,58,54,16,51,52,40,20,52,75,68,66,58,86,70,70,97,48,29,91,33,35,37,40,26,35,45,83,61,55,75,60,87,44,72,71,50,44,52,43,55,48,52,51,54,50,50,25,65,74,60,62,26,49,67,44,49,71,84,69,47,52,60,73,57,47,44,48,74,68,62,75,58,38,73,52,38,35,36,44,18,37,38,84,66,34,43,60,48,38,82,46,52,22,49,36,37,47,47,52,32,62,66,71,39,107

Organism: NCBI:txid42838